Protein AF-A0AAD6SKY9-F1 (afdb_monomer)

Sequence (73 aa):
VPVYDARKTIVDFSSDLDRLGDVLPSFPGEVPVGSFTVVGYTCSSYRGAISGSNDRVAHISFNILWAVVCGTP

Solvent-accessible surface area (backbone atoms only — not comparable to full-atom values): 4605 Å² total; per-residue (Å²): 110,58,48,25,38,38,68,89,48,93,75,53,73,92,81,38,62,95,43,45,81,81,75,34,52,70,43,83,78,75,85,60,86,80,40,45,64,53,70,47,66,50,77,49,77,48,74,44,69,46,91,93,51,94,53,66,46,83,45,78,47,78,44,71,62,32,37,35,36,56,42,71,118

Structure (mmCIF, N/CA/C/O backbone):
data_AF-A0AAD6SKY9-F1
#
_entry.id   AF-A0AAD6SKY9-F1
#
loop_
_atom_site.group_PDB
_atom_site.id
_atom_site.type_symbol
_atom_site.label_atom_id
_atom_site.label_alt_id
_atom_site.label_comp_id
_atom_site.label_asym_id
_atom_site.label_entity_id
_atom_site.label_seq_id
_atom_site.pdbx_PDB_ins_code
_atom_site.Cartn_x
_atom_site.Cartn_y
_atom_site.Cartn_z
_atom_site.occupancy
_atom_site.B_iso_or_equiv
_atom_site.auth_seq_id
_atom_site.auth_comp_id
_atom_site.auth_asym_id
_atom_site.auth_atom_id
_atom_site.pdbx_PDB_model_num
ATOM 1 N N . VAL A 1 1 ? -3.778 7.795 -6.418 1.00 90.62 1 VAL A N 1
ATOM 2 C CA . VAL A 1 1 ? -3.488 6.569 -5.646 1.00 90.62 1 VAL A CA 1
ATOM 3 C C . VAL A 1 1 ? -4.406 6.555 -4.433 1.00 90.62 1 VAL A C 1
ATOM 5 O O . VAL A 1 1 ? -4.289 7.481 -3.639 1.00 90.62 1 VAL A O 1
ATOM 8 N N . PRO A 1 2 ? -5.366 5.624 -4.315 1.00 95.94 2 PRO A N 1
ATOM 9 C CA . PRO A 1 2 ? -6.170 5.470 -3.106 1.00 95.94 2 PRO A CA 1
ATOM 10 C C . PRO A 1 2 ? -5.300 5.063 -1.912 1.00 95.94 2 PRO A C 1
ATOM 12 O O . PRO A 1 2 ? -4.350 4.289 -2.054 1.00 95.94 2 PRO A O 1
ATOM 15 N N . VAL A 1 3 ? -5.642 5.601 -0.743 1.00 97.81 3 VAL A N 1
ATOM 16 C CA . VAL A 1 3 ? -4.974 5.316 0.528 1.00 97.81 3 VAL A CA 1
ATOM 17 C C . VAL A 1 3 ? -6.020 4.814 1.514 1.00 97.81 3 VAL A C 1
ATOM 19 O O . VAL A 1 3 ? -7.023 5.488 1.757 1.00 97.81 3 VAL A O 1
ATOM 22 N N . TYR A 1 4 ? -5.783 3.638 2.072 1.00 97.75 4 TYR A N 1
ATOM 23 C CA . TYR A 1 4 ? -6.694 2.937 2.966 1.00 97.75 4 TYR A CA 1
ATOM 24 C C . TYR A 1 4 ? -6.113 2.843 4.379 1.00 97.75 4 TYR A C 1
ATOM 26 O O . TYR A 1 4 ? -4.894 2.831 4.554 1.00 97.75 4 TYR A O 1
ATOM 34 N N . ASP A 1 5 ? -6.974 2.767 5.390 1.00 97.44 5 ASP A N 1
ATOM 35 C CA . ASP A 1 5 ? -6.590 2.662 6.800 1.00 97.44 5 ASP A CA 1
ATOM 36 C C . ASP A 1 5 ? -6.855 1.251 7.336 1.00 97.44 5 ASP A C 1
ATOM 38 O O . ASP A 1 5 ? -8.000 0.861 7.556 1.00 97.44 5 ASP A O 1
ATOM 42 N N . ALA A 1 6 ? -5.784 0.492 7.574 1.00 97.12 6 ALA 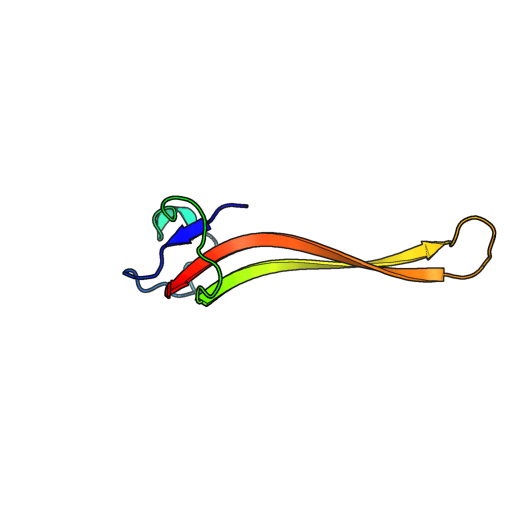A N 1
ATOM 43 C CA . ALA A 1 6 ? -5.837 -0.833 8.187 1.00 97.12 6 ALA A CA 1
ATOM 44 C C . ALA A 1 6 ? -5.397 -0.826 9.659 1.00 97.12 6 ALA A C 1
ATOM 46 O O . ALA A 1 6 ? -5.269 -1.884 10.268 1.00 97.12 6 ALA A O 1
ATOM 47 N N . ARG A 1 7 ? -5.201 0.344 10.287 1.00 95.69 7 ARG A N 1
ATOM 48 C CA . ARG A 1 7 ? -4.743 0.427 11.691 1.00 95.69 7 ARG A CA 1
ATOM 49 C C . ARG A 1 7 ? -5.719 -0.207 12.685 1.00 95.69 7 ARG A C 1
ATOM 51 O O . ARG A 1 7 ? -5.341 -0.489 13.818 1.00 95.69 7 ARG A O 1
ATOM 58 N N . LYS A 1 8 ? -6.985 -0.379 12.290 1.00 95.44 8 LYS A N 1
ATOM 59 C CA . LYS A 1 8 ? -8.065 -0.933 13.125 1.00 95.44 8 LYS A CA 1
ATOM 60 C C . LYS A 1 8 ? -8.813 -2.102 12.477 1.00 95.44 8 LYS A C 1
ATOM 62 O O . LYS A 1 8 ? -9.770 -2.593 13.069 1.00 95.44 8 LYS A O 1
ATOM 67 N N . THR A 1 9 ? -8.391 -2.544 11.294 1.00 93.69 9 THR A N 1
ATOM 68 C CA . THR A 1 9 ? -9.097 -3.559 10.504 1.00 93.69 9 THR A CA 1
ATOM 69 C C . THR A 1 9 ? -8.106 -4.616 10.049 1.00 93.69 9 THR A C 1
ATOM 71 O O . THR A 1 9 ? -7.079 -4.291 9.459 1.00 93.69 9 THR A O 1
ATOM 74 N N . ILE A 1 10 ? -8.412 -5.885 10.318 1.00 90.25 10 ILE A N 1
ATOM 75 C CA . ILE A 1 10 ? -7.631 -7.006 9.790 1.00 90.25 10 ILE A CA 1
ATOM 76 C C . ILE A 1 10 ? -8.001 -7.163 8.317 1.00 90.25 10 ILE A C 1
ATOM 78 O O . ILE A 1 10 ? -9.182 -7.282 7.999 1.00 90.25 10 ILE A O 1
ATOM 82 N N . VAL A 1 11 ? -6.999 -7.160 7.442 1.00 90.31 11 VAL A N 1
ATOM 83 C CA . VAL A 1 11 ? -7.173 -7.406 6.009 1.00 90.31 11 VAL A CA 1
ATOM 84 C C . VAL A 1 11 ? -6.435 -8.686 5.638 1.00 90.31 11 VAL A C 1
ATOM 86 O O . VAL A 1 11 ? -5.278 -8.867 6.027 1.00 90.31 11 VAL A O 1
ATOM 89 N N . ASP A 1 12 ? -7.092 -9.579 4.905 1.00 92.25 12 ASP A N 1
ATOM 90 C CA . ASP A 1 12 ? -6.457 -10.777 4.369 1.00 92.25 12 ASP A CA 1
ATOM 91 C C . ASP A 1 12 ? -6.127 -10.555 2.894 1.00 92.25 12 ASP A C 1
ATOM 93 O O . ASP A 1 12 ? -6.976 -10.667 2.015 1.00 92.25 12 ASP A O 1
ATOM 97 N N . PHE A 1 13 ? -4.861 -10.265 2.591 1.00 90.44 13 PHE A N 1
ATOM 98 C CA . PHE A 1 13 ? -4.432 -10.019 1.213 1.00 90.44 13 PHE A CA 1
ATOM 99 C C . PHE A 1 13 ? -4.578 -11.230 0.280 1.00 90.44 13 PHE A C 1
ATOM 101 O O . PHE A 1 13 ? -4.459 -11.057 -0.929 1.00 90.44 13 PHE A O 1
ATOM 108 N N . SER A 1 14 ? -4.835 -12.438 0.791 1.00 92.06 14 SER A N 1
ATOM 109 C CA . SER A 1 14 ? -5.114 -13.591 -0.070 1.00 92.06 14 SER A CA 1
ATOM 110 C C . SER A 1 14 ? -6.536 -13.585 -0.643 1.00 92.06 14 SER A C 1
ATOM 112 O O . SER A 1 14 ? -6.760 -14.165 -1.704 1.00 92.06 14 SER A O 1
ATOM 114 N N . SER A 1 15 ? -7.479 -12.909 0.022 1.00 93.50 15 SER A N 1
ATOM 115 C CA . SER A 1 15 ? -8.907 -12.925 -0.323 1.00 93.50 15 SER A CA 1
ATOM 116 C C . SER A 1 15 ? -9.518 -11.531 -0.537 1.00 93.50 15 SER A C 1
ATOM 118 O O . SER A 1 15 ? -10.506 -11.397 -1.259 1.00 93.50 15 SER A O 1
ATOM 120 N N . ASP A 1 16 ? -8.918 -10.480 0.026 1.00 93.81 16 ASP A N 1
ATOM 121 C CA . ASP A 1 16 ? -9.470 -9.119 0.045 1.00 93.81 16 ASP A CA 1
ATOM 122 C C . ASP A 1 16 ? -8.794 -8.146 -0.930 1.00 93.81 16 ASP A C 1
ATOM 124 O O . ASP A 1 16 ? -9.258 -7.015 -1.089 1.00 93.81 16 ASP A O 1
ATOM 128 N N . LEU A 1 17 ? -7.709 -8.555 -1.594 1.00 92.25 17 LEU A N 1
ATOM 129 C CA . LEU A 1 17 ? -6.861 -7.664 -2.397 1.00 92.25 17 LEU A CA 1
ATOM 130 C C . LEU A 1 17 ? -7.623 -6.923 -3.508 1.00 92.25 17 LEU A C 1
ATOM 132 O O . LEU A 1 17 ? -7.399 -5.734 -3.726 1.00 92.25 17 LEU A O 1
ATOM 136 N N . ASP A 1 18 ? -8.555 -7.608 -4.170 1.00 92.44 18 ASP A N 1
ATOM 137 C CA . ASP A 1 18 ? -9.333 -7.049 -5.284 1.00 92.44 18 ASP A CA 1
ATOM 138 C C . ASP A 1 18 ? -10.462 -6.114 -4.819 1.00 92.44 18 ASP A C 1
ATOM 140 O O . ASP A 1 18 ? -11.064 -5.403 -5.623 1.00 92.44 18 ASP A O 1
ATOM 144 N N . ARG A 1 19 ? -10.744 -6.096 -3.512 1.00 93.75 19 ARG A N 1
ATOM 145 C CA . ARG A 1 19 ? -11.868 -5.381 -2.892 1.00 93.75 19 ARG A CA 1
ATOM 146 C C . ARG A 1 19 ? -11.439 -4.514 -1.708 1.00 93.75 19 ARG A C 1
ATOM 148 O O . ARG A 1 19 ? -12.242 -4.218 -0.827 1.00 93.75 19 ARG A O 1
ATOM 155 N N . LEU A 1 20 ? -10.180 -4.066 -1.690 1.00 94.69 20 LEU A N 1
ATOM 156 C CA . LEU A 1 20 ? -9.638 -3.220 -0.616 1.00 94.69 20 LEU A CA 1
ATOM 157 C C . LEU A 1 20 ? -10.499 -1.978 -0.342 1.00 94.69 20 LEU A C 1
ATOM 159 O O . LEU A 1 20 ? -10.641 -1.592 0.813 1.00 94.69 20 LEU A O 1
ATOM 163 N N . GLY A 1 21 ? -11.104 -1.388 -1.379 1.00 93.62 21 GLY A N 1
ATOM 164 C CA . GLY A 1 21 ? -11.995 -0.231 -1.238 1.00 93.62 21 GLY A CA 1
ATOM 165 C C . GLY A 1 21 ? -13.329 -0.516 -0.544 1.00 93.62 21 GLY A C 1
ATOM 166 O O . GLY A 1 21 ? -13.924 0.413 -0.008 1.00 93.62 21 GLY A O 1
ATOM 167 N N . ASP A 1 22 ? -13.767 -1.775 -0.518 1.00 94.88 22 ASP A N 1
ATOM 168 C CA . ASP A 1 22 ? -14.993 -2.197 0.165 1.00 94.88 22 ASP A CA 1
ATOM 169 C C . ASP A 1 22 ? -14.711 -2.651 1.605 1.00 94.88 22 ASP A C 1
ATOM 171 O O . ASP A 1 22 ? -15.578 -2.568 2.474 1.00 94.88 22 ASP A O 1
ATOM 175 N N . VAL A 1 23 ? -13.499 -3.160 1.857 1.00 95.56 23 VAL A N 1
ATOM 176 C CA . VAL A 1 23 ? -13.098 -3.744 3.148 1.00 95.56 23 VAL A CA 1
ATOM 177 C C . VAL A 1 23 ? -12.449 -2.713 4.071 1.00 95.56 23 VAL A C 1
ATOM 179 O O . VAL A 1 23 ? -12.653 -2.761 5.286 1.00 95.56 23 VAL A O 1
ATOM 182 N N . LEU A 1 24 ? -11.667 -1.781 3.521 1.00 96.50 24 LEU A N 1
ATOM 183 C CA . LEU A 1 24 ? -10.929 -0.791 4.298 1.00 96.50 24 LEU A CA 1
ATOM 184 C C . LEU A 1 24 ? -11.485 0.623 4.092 1.00 96.50 24 LEU A C 1
ATOM 186 O O . LEU A 1 24 ? -11.709 1.047 2.956 1.00 96.50 24 LEU A O 1
ATOM 190 N N . PRO A 1 25 ? -11.638 1.408 5.172 1.00 96.56 25 PRO A N 1
ATOM 191 C CA . PRO A 1 25 ? -11.973 2.817 5.047 1.00 96.56 25 PRO A CA 1
ATOM 192 C C . PRO A 1 25 ? -10.810 3.595 4.417 1.00 96.56 25 PRO A C 1
ATOM 194 O O . PRO A 1 25 ? -9.647 3.192 4.488 1.00 96.56 25 PRO A O 1
ATOM 197 N N . SER A 1 26 ? -11.111 4.754 3.834 1.00 96.75 26 SER A N 1
ATOM 198 C CA . SER A 1 26 ? -10.071 5.681 3.382 1.00 96.75 26 SER A CA 1
ATOM 199 C C . SER A 1 26 ? -9.251 6.209 4.559 1.00 96.75 26 SER A C 1
ATOM 201 O O . SER A 1 26 ? -9.795 6.510 5.624 1.00 96.75 26 SER A O 1
ATOM 203 N N . PHE A 1 27 ? -7.943 6.363 4.357 1.00 97.06 27 PHE A N 1
ATOM 204 C CA . PHE A 1 27 ? -7.078 6.982 5.354 1.00 97.06 27 PHE A CA 1
ATOM 205 C C . PHE A 1 27 ? -7.365 8.486 5.466 1.00 97.06 27 PHE A C 1
ATOM 207 O O . PHE A 1 27 ? -7.447 9.169 4.441 1.00 97.06 27 PHE A O 1
ATOM 214 N N . PRO A 1 28 ? -7.536 9.025 6.686 1.00 94.81 28 PRO A N 1
ATOM 215 C CA . PRO A 1 28 ? -7.835 10.435 6.860 1.00 94.81 28 PRO A CA 1
ATOM 216 C C . PRO A 1 28 ? -6.581 11.290 6.650 1.00 94.81 28 PRO A C 1
ATOM 218 O O . PRO A 1 28 ? -5.625 11.208 7.418 1.00 94.81 28 PRO A O 1
ATOM 221 N N . GLY A 1 29 ? -6.624 12.172 5.652 1.00 92.56 29 GLY A N 1
ATOM 222 C CA . GLY A 1 29 ? -5.569 13.154 5.404 1.00 92.56 29 GLY A CA 1
ATOM 223 C C . GLY A 1 29 ? -4.317 12.566 4.752 1.00 92.56 29 GLY A C 1
ATOM 224 O O . GLY A 1 29 ? -4.378 11.598 3.996 1.00 92.56 29 GLY A O 1
ATOM 225 N N . GLU A 1 30 ? -3.180 13.206 5.007 1.00 95.00 30 GLU A N 1
ATOM 226 C CA . GLU A 1 30 ? -1.886 12.814 4.452 1.00 95.00 30 GLU A CA 1
ATOM 227 C C . GLU A 1 30 ? -1.210 11.754 5.326 1.00 95.00 30 GLU A C 1
ATOM 229 O O . GLU A 1 30 ? -1.270 11.823 6.554 1.00 95.00 30 GLU A O 1
ATOM 234 N N . VAL A 1 31 ? -0.549 10.777 4.696 1.00 96.50 31 VAL A N 1
ATOM 235 C CA . VAL A 1 31 ? 0.210 9.740 5.407 1.00 96.50 31 VAL A CA 1
ATOM 236 C C . VAL A 1 31 ? 1.424 10.383 6.088 1.00 96.50 31 VAL A C 1
ATOM 238 O O . VAL A 1 31 ? 2.300 10.892 5.386 1.00 96.50 31 VAL A O 1
ATOM 241 N N . PRO A 1 32 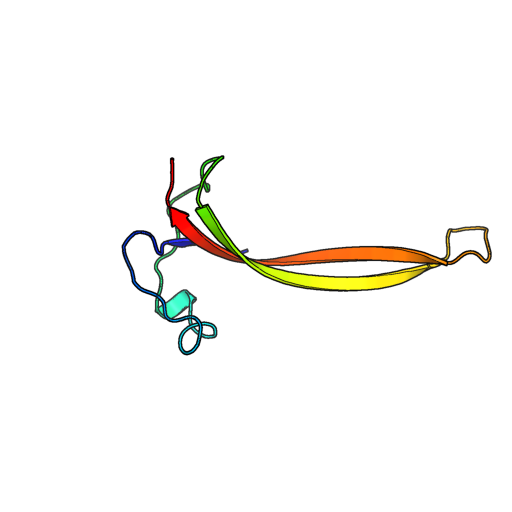? 1.530 10.346 7.430 1.00 97.06 32 PRO A N 1
ATOM 242 C CA . PRO A 1 32 ? 2.662 10.941 8.127 1.00 97.06 32 PRO A CA 1
ATOM 243 C C . PRO A 1 32 ? 3.988 10.283 7.740 1.00 97.06 32 PRO A C 1
ATOM 245 O O . PRO A 1 32 ? 4.068 9.061 7.567 1.00 97.06 32 PRO A O 1
ATOM 248 N N . VAL A 1 33 ? 5.054 11.078 7.677 1.00 96.81 33 VAL A N 1
ATOM 249 C CA . VAL A 1 33 ? 6.417 10.568 7.478 1.00 96.81 33 VAL A CA 1
ATOM 250 C C . VAL A 1 33 ? 6.770 9.587 8.599 1.00 96.81 33 VAL A C 1
ATOM 252 O O . VAL A 1 33 ? 6.561 9.885 9.769 1.00 96.81 33 VAL A O 1
ATOM 255 N N . GLY A 1 34 ? 7.310 8.421 8.237 1.00 96.81 34 GLY A N 1
ATOM 256 C CA . GLY A 1 34 ? 7.649 7.351 9.185 1.00 96.81 34 GLY A CA 1
ATOM 257 C C . GLY A 1 34 ? 6.532 6.331 9.428 1.00 96.81 34 GLY A C 1
ATOM 258 O O . GLY A 1 34 ? 6.734 5.389 10.188 1.00 96.81 34 GLY A O 1
ATOM 259 N N . SER A 1 35 ? 5.375 6.479 8.778 1.00 97.56 35 SER A N 1
ATOM 260 C CA . SER A 1 35 ? 4.287 5.496 8.857 1.00 97.56 35 SER A CA 1
ATOM 261 C C . SER A 1 35 ? 4.667 4.152 8.238 1.00 97.56 35 SER A C 1
ATOM 263 O O . SER A 1 35 ? 5.338 4.084 7.207 1.00 97.56 35 SER A O 1
ATOM 265 N N . PHE A 1 36 ? 4.153 3.070 8.819 1.00 97.44 36 PHE A N 1
ATOM 266 C CA . PHE A 1 36 ? 4.233 1.737 8.237 1.00 97.44 36 PHE A CA 1
ATOM 267 C C . PHE A 1 36 ? 3.085 1.540 7.240 1.00 97.44 36 PHE A C 1
ATOM 269 O O . PHE A 1 36 ? 1.912 1.569 7.620 1.00 97.44 36 PHE A O 1
ATOM 276 N N . THR A 1 37 ? 3.428 1.356 5.962 1.00 96.88 37 THR A N 1
ATOM 277 C CA . THR A 1 37 ? 2.468 1.288 4.849 1.00 96.88 37 THR A CA 1
ATOM 278 C C . THR A 1 37 ? 2.780 0.108 3.933 1.00 96.88 37 THR A C 1
ATOM 280 O O . THR A 1 37 ? 3.926 -0.073 3.522 1.00 96.88 37 THR A O 1
ATOM 283 N N . VAL A 1 38 ? 1.755 -0.661 3.566 1.00 96.19 38 VAL A N 1
ATOM 284 C CA . VAL A 1 38 ? 1.816 -1.663 2.493 1.00 96.19 38 VAL A CA 1
ATOM 285 C C . VAL A 1 38 ? 1.390 -1.001 1.188 1.00 96.19 38 VAL A C 1
ATOM 287 O O . VAL A 1 38 ? 0.374 -0.311 1.143 1.00 96.19 38 VAL A O 1
ATOM 290 N N . VAL A 1 39 ? 2.162 -1.192 0.119 1.00 95.88 39 VAL A N 1
ATOM 291 C CA . VAL A 1 39 ? 1.952 -0.494 -1.155 1.00 95.88 39 VAL A CA 1
ATOM 292 C C . VAL A 1 39 ? 1.833 -1.502 -2.289 1.00 95.88 39 VAL A C 1
ATOM 294 O O . VAL A 1 39 ? 2.758 -2.275 -2.538 1.00 95.88 39 VAL A O 1
ATOM 297 N N . GLY A 1 40 ? 0.713 -1.459 -3.006 1.00 95.62 40 GLY A N 1
ATOM 298 C CA . GLY A 1 40 ? 0.566 -2.141 -4.284 1.00 95.62 40 GLY A CA 1
ATOM 299 C C . GLY A 1 40 ? 1.177 -1.289 -5.385 1.00 95.62 40 GLY A C 1
ATOM 300 O O . GLY A 1 40 ? 0.792 -0.133 -5.558 1.00 95.62 40 GLY A O 1
ATOM 301 N N . TYR A 1 41 ? 2.121 -1.842 -6.139 1.00 95.94 41 TYR A N 1
ATOM 302 C CA . TYR A 1 41 ? 2.778 -1.134 -7.231 1.00 95.94 41 TYR A CA 1
ATOM 303 C C . TYR A 1 41 ? 2.975 -2.044 -8.440 1.00 95.94 41 TYR A C 1
ATOM 305 O O . TYR A 1 41 ? 3.081 -3.263 -8.313 1.00 95.94 41 TYR A O 1
ATOM 313 N N . THR A 1 42 ? 3.063 -1.438 -9.618 1.00 96.38 42 THR A N 1
ATOM 314 C CA . THR A 1 42 ? 3.606 -2.088 -10.809 1.00 96.38 42 THR A CA 1
ATOM 315 C C . THR A 1 42 ? 4.980 -1.519 -11.120 1.00 96.38 42 THR A C 1
ATOM 317 O O . THR A 1 42 ? 5.276 -0.348 -10.867 1.00 96.38 42 THR A O 1
ATOM 320 N N . CYS A 1 43 ? 5.841 -2.376 -11.656 1.00 95.44 43 CYS A N 1
ATOM 321 C CA . CYS A 1 43 ? 7.161 -2.011 -12.135 1.00 95.44 43 CYS A CA 1
ATOM 322 C C . CYS A 1 43 ? 7.254 -2.409 -13.604 1.00 95.44 43 CYS A C 1
ATOM 324 O O . CYS A 1 43 ? 6.996 -3.558 -13.960 1.00 95.44 43 CYS A O 1
ATOM 326 N N . SER A 1 44 ? 7.593 -1.450 -14.458 1.00 93.62 44 SER A N 1
ATOM 327 C CA . SER A 1 44 ? 7.818 -1.674 -15.883 1.00 93.62 44 SER A CA 1
ATOM 328 C C . SER A 1 44 ? 9.264 -1.351 -16.220 1.00 93.62 44 SER A C 1
ATOM 330 O O . SER A 1 44 ? 9.729 -0.243 -15.961 1.00 93.62 44 SER A O 1
ATOM 332 N N . SER A 1 45 ? 9.968 -2.310 -16.817 1.00 91.75 45 SER A N 1
ATOM 333 C CA . SER A 1 45 ? 11.323 -2.119 -17.333 1.00 91.75 45 SER A CA 1
ATOM 334 C C . SER A 1 45 ? 11.289 -2.087 -18.854 1.00 91.75 45 SER A C 1
ATOM 336 O O . SER A 1 45 ? 10.692 -2.962 -19.483 1.00 91.75 45 SER A O 1
ATOM 338 N N . TYR A 1 46 ? 11.920 -1.082 -19.455 1.00 87.81 46 TYR A N 1
ATOM 339 C CA . TYR A 1 46 ? 12.034 -0.969 -20.906 1.00 87.81 46 TYR A CA 1
ATOM 34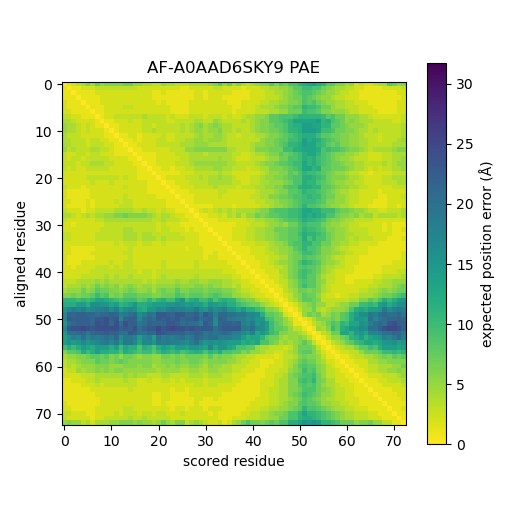0 C C . TYR A 1 46 ? 13.420 -0.476 -21.322 1.00 87.81 46 TYR A C 1
ATOM 342 O O . TYR A 1 46 ? 14.125 0.192 -20.570 1.00 87.81 46 TYR A O 1
ATOM 350 N N . ARG A 1 47 ? 13.829 -0.821 -22.547 1.00 88.25 47 ARG A N 1
ATOM 351 C CA . ARG A 1 47 ? 15.106 -0.391 -23.130 1.00 88.25 47 ARG A CA 1
ATOM 352 C C . ARG A 1 47 ? 14.880 0.730 -24.136 1.00 88.25 47 ARG A C 1
ATOM 354 O O . ARG A 1 47 ? 14.505 0.460 -25.282 1.00 88.25 47 ARG A O 1
ATOM 361 N N . GLY A 1 48 ? 15.118 1.959 -23.692 1.00 82.50 48 GLY A N 1
ATOM 362 C CA . GLY A 1 48 ? 15.031 3.170 -24.505 1.00 82.50 48 GLY A CA 1
ATOM 363 C C . GLY A 1 48 ? 16.332 3.426 -25.259 1.00 82.50 48 GLY A C 1
ATOM 364 O O . GLY A 1 48 ? 17.410 3.096 -24.766 1.00 82.50 48 GLY A O 1
ATOM 365 N N . ALA A 1 49 ? 16.232 3.981 -26.466 1.00 80.50 49 ALA A N 1
ATOM 366 C CA . ALA A 1 49 ? 17.399 4.531 -27.148 1.00 80.50 49 ALA A CA 1
ATOM 367 C C . ALA A 1 49 ? 17.807 5.833 -26.451 1.00 80.50 49 ALA A C 1
ATOM 369 O O . ALA A 1 49 ? 16.944 6.652 -26.123 1.00 80.50 49 ALA A O 1
ATOM 370 N N . ILE A 1 50 ? 19.105 6.042 -26.247 1.00 76.31 50 ILE A N 1
ATOM 371 C CA . ILE A 1 50 ? 19.592 7.383 -25.924 1.00 76.31 50 ILE A CA 1
ATOM 372 C C . ILE A 1 50 ? 19.539 8.193 -27.222 1.00 76.31 50 ILE A C 1
ATOM 374 O O . ILE A 1 50 ? 20.024 7.749 -28.262 1.00 76.31 50 ILE A O 1
ATOM 378 N N . SER A 1 51 ? 18.928 9.376 -27.182 1.00 74.19 51 SER A N 1
ATOM 379 C CA . SER A 1 51 ? 18.822 10.229 -28.369 1.00 74.19 51 SER A CA 1
ATOM 380 C C . SER A 1 51 ? 20.219 10.536 -28.927 1.00 74.19 51 SER A C 1
ATOM 382 O O . SER A 1 51 ? 21.051 11.110 -28.226 1.00 74.19 51 SER A O 1
ATOM 384 N N . GLY A 1 52 ? 20.484 10.127 -30.172 1.00 72.94 52 GLY A N 1
ATOM 385 C CA . GLY A 1 52 ? 21.777 10.321 -30.837 1.00 72.94 52 GLY A CA 1
ATOM 386 C C . GLY A 1 52 ? 22.817 9.207 -30.645 1.00 72.94 52 GLY A C 1
ATOM 387 O O . GLY A 1 52 ? 23.942 9.381 -31.107 1.00 72.94 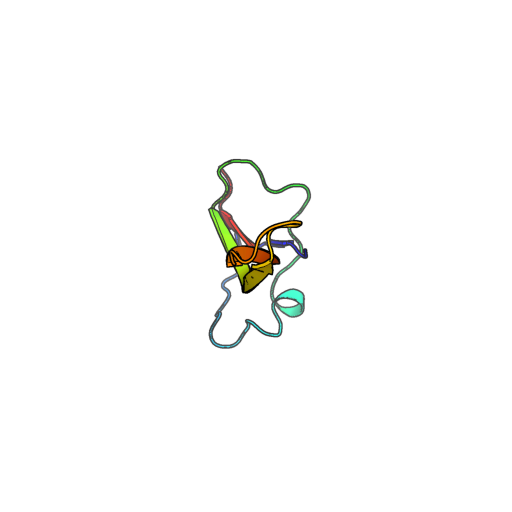52 GLY A O 1
ATOM 388 N N . SER A 1 53 ? 22.484 8.068 -30.022 1.00 73.69 53 SER A N 1
ATOM 389 C CA . SER A 1 53 ? 23.375 6.896 -29.967 1.00 73.69 53 SER A CA 1
ATOM 390 C C . SER A 1 53 ? 22.651 5.575 -30.274 1.00 73.69 53 SER A C 1
ATOM 392 O O . SER A 1 53 ? 21.428 5.479 -30.188 1.00 73.69 53 SER A O 1
ATOM 394 N N . ASN A 1 54 ? 23.416 4.539 -30.642 1.00 74.81 54 ASN A N 1
ATOM 395 C CA . ASN A 1 54 ? 22.908 3.164 -30.789 1.00 74.81 54 ASN A CA 1
ATOM 396 C C . ASN A 1 54 ? 22.818 2.412 -29.445 1.00 74.81 54 ASN A C 1
ATOM 398 O O . ASN A 1 54 ? 22.412 1.247 -29.421 1.00 74.81 54 ASN A O 1
ATOM 402 N N . ASP A 1 55 ? 23.187 3.056 -28.333 1.00 74.94 55 ASP A N 1
ATOM 403 C CA . ASP A 1 55 ? 23.125 2.443 -27.011 1.00 74.94 55 ASP A CA 1
ATOM 404 C C . ASP A 1 55 ? 21.693 2.420 -26.474 1.00 74.94 55 ASP A C 1
ATOM 406 O O . ASP A 1 55 ? 20.903 3.356 -26.640 1.00 74.94 55 ASP A O 1
ATOM 410 N N . ARG A 1 56 ? 21.362 1.322 -25.786 1.00 77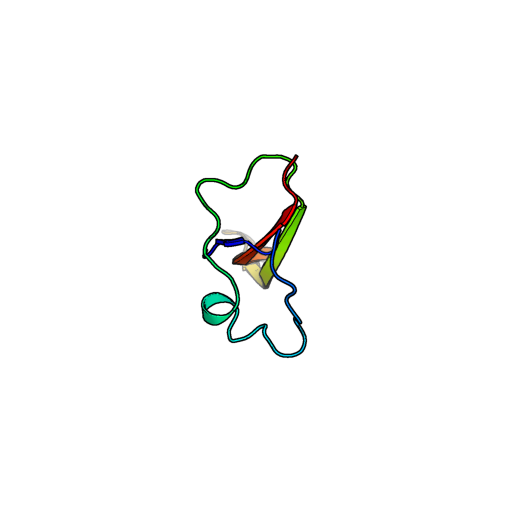.94 56 ARG A N 1
ATOM 411 C CA . ARG A 1 56 ? 20.059 1.126 -25.148 1.00 77.94 56 ARG A CA 1
ATOM 412 C C . ARG A 1 56 ? 20.216 1.169 -23.637 1.00 77.94 56 ARG A C 1
ATOM 414 O O . ARG A 1 56 ? 20.826 0.273 -23.058 1.00 77.94 56 ARG A O 1
ATOM 421 N N . VAL A 1 57 ? 19.620 2.172 -23.002 1.00 83.75 57 VAL A N 1
ATOM 422 C CA . VAL A 1 57 ? 19.616 2.307 -21.541 1.00 83.75 57 VAL A CA 1
ATOM 423 C C . VAL A 1 57 ? 18.388 1.615 -20.970 1.00 83.75 57 VAL A C 1
ATOM 425 O O . VAL A 1 57 ? 17.298 1.652 -21.547 1.00 83.75 57 VAL A O 1
ATOM 428 N N . ALA A 1 58 ? 18.576 0.934 -19.841 1.00 86.62 58 ALA A N 1
ATOM 429 C CA . ALA A 1 58 ? 17.477 0.364 -19.081 1.00 86.62 58 ALA A CA 1
ATOM 430 C C . ALA A 1 58 ? 16.769 1.479 -18.304 1.00 86.62 58 ALA A C 1
ATOM 432 O O . ALA A 1 58 ? 17.377 2.151 -17.474 1.00 86.62 58 ALA A O 1
ATOM 433 N N . HIS A 1 59 ? 15.480 1.653 -18.565 1.00 89.50 59 HIS A N 1
ATOM 434 C CA . HIS A 1 59 ? 14.603 2.539 -17.817 1.00 89.50 59 HIS A CA 1
ATOM 435 C C . HIS A 1 59 ? 13.657 1.699 -16.974 1.00 89.50 59 HIS A C 1
ATOM 437 O O . HIS A 1 59 ? 13.128 0.690 -17.443 1.00 89.50 59 HIS A O 1
ATOM 443 N N . ILE A 1 60 ? 13.428 2.140 -15.742 1.00 91.62 60 ILE A N 1
ATOM 444 C CA . ILE A 1 60 ? 12.473 1.523 -14.829 1.00 91.62 60 ILE A CA 1
ATOM 445 C C . ILE A 1 60 ? 11.427 2.575 -14.476 1.00 91.62 60 ILE A C 1
ATOM 447 O O . ILE A 1 60 ? 11.762 3.699 -14.106 1.00 91.62 60 ILE A O 1
ATOM 451 N N . SER A 1 61 ? 10.160 2.207 -14.612 1.00 92.06 61 SER A N 1
ATOM 452 C CA . SER A 1 61 ? 9.014 3.007 -14.202 1.00 92.06 61 SER A CA 1
ATOM 453 C C . SER A 1 61 ? 8.282 2.286 -13.078 1.00 92.06 61 SER A C 1
ATOM 455 O O . SER A 1 61 ? 7.946 1.109 -13.214 1.00 92.06 61 SER A O 1
ATOM 457 N N . PHE A 1 62 ? 8.041 2.998 -11.979 1.00 94.31 62 PHE A N 1
ATOM 458 C CA . PHE A 1 62 ? 7.235 2.528 -10.858 1.00 94.31 62 PHE A CA 1
ATOM 459 C C . PHE A 1 62 ? 5.909 3.281 -10.853 1.00 94.31 62 PHE A C 1
ATOM 461 O O . PHE A 1 62 ? 5.896 4.510 -10.930 1.00 94.31 62 PHE A O 1
ATOM 468 N N . ASN A 1 63 ? 4.803 2.553 -10.745 1.00 95.19 63 ASN A N 1
ATOM 469 C CA . ASN A 1 63 ? 3.474 3.136 -10.628 1.00 95.19 63 ASN A CA 1
ATOM 470 C C . ASN A 1 63 ? 2.787 2.573 -9.387 1.00 95.19 63 ASN A C 1
ATOM 472 O O . ASN A 1 63 ? 2.633 1.360 -9.252 1.00 95.19 63 ASN A O 1
ATOM 476 N N . ILE A 1 64 ? 2.400 3.457 -8.471 1.00 95.12 64 ILE A N 1
ATOM 477 C CA . ILE A 1 64 ? 1.704 3.064 -7.253 1.00 95.12 64 ILE A CA 1
ATOM 478 C C . ILE A 1 64 ? 0.216 2.912 -7.568 1.00 95.12 64 ILE A C 1
ATOM 480 O O . ILE A 1 64 ? -0.440 3.858 -8.000 1.00 95.12 64 ILE A O 1
ATOM 484 N N . LEU A 1 65 ? -0.323 1.727 -7.301 1.00 95.50 65 LEU A N 1
ATOM 485 C CA . LEU A 1 65 ? -1.732 1.413 -7.500 1.00 95.50 65 LEU A CA 1
ATOM 486 C C . LEU A 1 65 ? -2.574 1.821 -6.294 1.00 95.50 65 LEU A C 1
ATOM 488 O O . LEU A 1 65 ? -3.617 2.436 -6.473 1.00 95.50 65 LEU A O 1
ATOM 492 N N . TRP A 1 66 ? -2.118 1.507 -5.080 1.00 95.56 66 TRP A N 1
ATOM 493 C CA . TRP A 1 66 ? -2.806 1.798 -3.819 1.00 95.56 66 TRP A CA 1
ATOM 494 C C . TRP A 1 66 ? -1.828 1.740 -2.642 1.00 95.56 66 TRP A C 1
ATO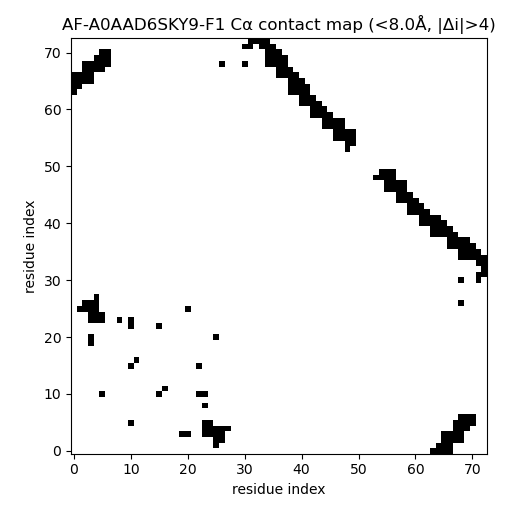M 496 O O . TRP A 1 66 ? -0.746 1.158 -2.745 1.00 95.56 66 TRP A O 1
ATOM 506 N N . ALA A 1 67 ? -2.222 2.320 -1.511 1.00 96.88 67 ALA A N 1
ATOM 507 C CA . ALA A 1 67 ? -1.485 2.247 -0.255 1.00 96.88 67 ALA A CA 1
ATOM 508 C C . ALA A 1 67 ? -2.422 1.883 0.905 1.00 96.88 67 ALA A C 1
ATOM 510 O O . ALA A 1 67 ? -3.558 2.344 0.954 1.00 96.88 67 ALA A O 1
ATOM 511 N N . VAL A 1 68 ? -1.949 1.067 1.841 1.00 97.62 68 VAL A N 1
ATOM 512 C CA . VAL A 1 68 ? -2.663 0.659 3.057 1.00 97.62 68 VAL A CA 1
ATOM 513 C C . VAL A 1 68 ? -1.803 1.034 4.259 1.00 97.62 68 VAL A C 1
ATOM 515 O O . VAL A 1 68 ? -0.713 0.490 4.433 1.00 97.62 68 VAL A O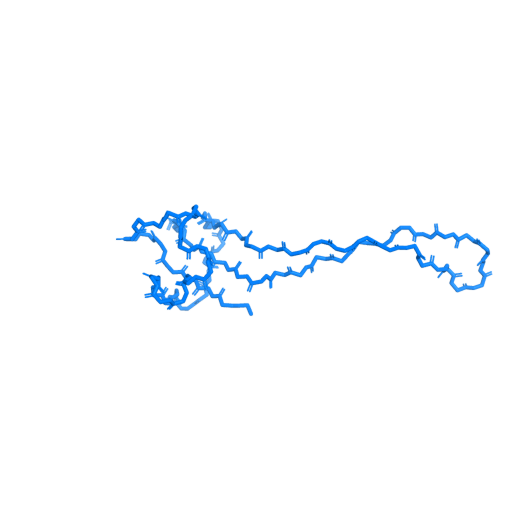 1
ATOM 518 N N . VAL A 1 69 ? -2.273 1.967 5.084 1.00 97.75 69 VAL A N 1
ATOM 519 C CA . VAL A 1 69 ? -1.573 2.404 6.296 1.00 97.75 69 VAL A CA 1
ATOM 520 C C . VAL A 1 69 ? -1.858 1.417 7.421 1.00 97.75 69 VAL A C 1
ATOM 522 O O . VAL A 1 69 ? -3.002 1.244 7.839 1.00 97.75 69 VAL A O 1
ATOM 525 N N . CYS A 1 70 ? -0.804 0.784 7.926 1.00 96.88 70 CYS A N 1
ATOM 526 C CA . CYS A 1 70 ? -0.868 -0.213 8.992 1.00 96.88 70 CYS A CA 1
ATOM 527 C C . CYS A 1 70 ? -0.462 0.369 10.3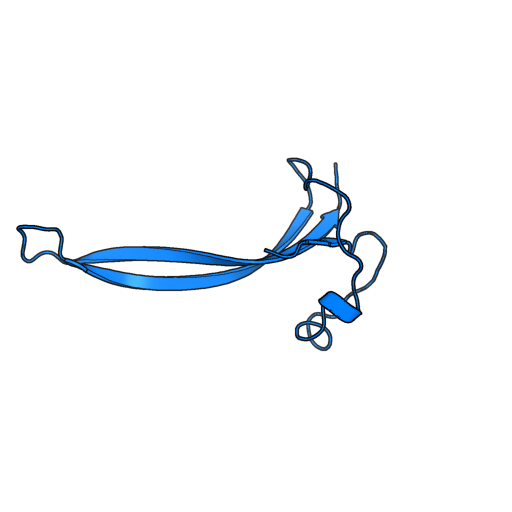53 1.00 96.88 70 CYS A C 1
ATOM 529 O O . CYS A 1 70 ? -0.880 -0.138 11.389 1.00 96.88 70 CYS A O 1
ATOM 531 N N . GLY A 1 71 ? 0.322 1.448 10.364 1.00 96.81 71 GLY A N 1
ATOM 532 C CA . GLY A 1 71 ? 0.730 2.140 11.582 1.00 96.81 71 GLY A CA 1
ATOM 533 C C . GLY A 1 71 ? 1.230 3.548 11.290 1.00 96.81 71 GLY A C 1
ATOM 534 O O . GLY A 1 71 ? 1.797 3.798 10.230 1.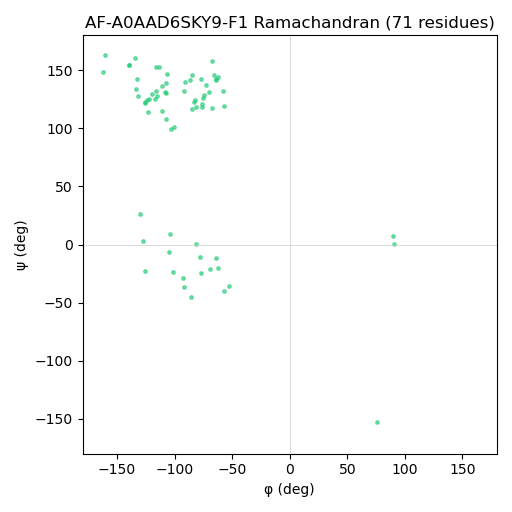00 96.81 71 GLY A O 1
ATOM 535 N N . THR A 1 72 ? 1.021 4.461 12.232 1.00 96.31 72 THR A N 1
ATOM 536 C CA . THR A 1 72 ? 1.560 5.828 12.206 1.00 96.31 72 THR A CA 1
ATOM 537 C C . THR A 1 72 ? 2.515 6.016 13.390 1.00 96.31 72 THR A C 1
ATOM 539 O O . THR A 1 72 ? 2.328 5.316 14.388 1.00 96.31 72 THR A O 1
ATOM 542 N N . PRO A 1 73 ? 3.511 6.915 13.293 1.00 93.44 73 PRO A N 1
ATOM 543 C CA . PRO A 1 73 ? 4.365 7.289 14.422 1.00 93.44 73 PRO A CA 1
ATOM 544 C C . PRO A 1 73 ? 3.591 7.881 15.604 1.00 93.44 73 PRO A C 1
ATOM 546 O O . PRO A 1 73 ? 2.468 8.398 15.381 1.00 93.44 73 PRO A O 1
#

Nearest PDB structures (foldseek):
  7uwn-assembly1_A  TM=3.383E-01  e=8.313E+00  Homo sapiens

Secondary structure (DSSP, 8-state):
--EEE-TTS---TTTSGGGHHHHSPBPPSSPPTT-EEEEEEEEEEEEEEPTTSS-EEEEEEEEEEEEEEEE--

Radius of gyration: 17.29 Å; Cα contacts (8 Å, |Δi|>4): 122; chains: 1; bounding box: 38×27×45 Å

Organism: NCBI:txid1745969

pLDDT: mean 92.18, std 6.62, range [72.94, 97.81]

Foldseek 3Di:
DFEFECQPPDDDCVPCVVPRVVRTHGDPDDADPPFDKDWDKDKDWDFDDDVPDPHTDIDIDIDTPYMYTRGHD

Mean predicted aligned error: 5.25 Å